Protein AF-A0A1C6I6X6-F1 (afdb_monomer_lite)

Foldseek 3Di:
DLDAVCCLCPVVPDDDDRVLLVVLLVVLLVLLCVQLVDDPPDSDPLNHNLSSQLSVLLVVLVVVVVPDDQDDQWDDDDPDTDGPDSPPDPVVSVVSSSVSSVVSNCVSCPPVPSGDPDDD

Secondary structure (DSSP, 8-state):
----HHIIIIII---S-HHHHHHHHHHHHHHHHHHH-S--SS--HHHHHHHHHHHHHHHHHHHHHHT--TT------TT------SS--HHHHHHHHHHHHHHHHHHHTTTSS-S-----

pLDDT: mean 83.82, std 19.57, range [36.38, 98.75]

Radius of gyration: 15.74 Å; chains: 1; bounding box: 34×37×43 Å

Structure (mmCIF, N/CA/C/O backbone):
data_AF-A0A1C6I6X6-F1
#
_entry.id   AF-A0A1C6I6X6-F1
#
loop_
_atom_site.group_PDB
_atom_site.id
_atom_site.type_symbol
_atom_site.label_atom_id
_atom_site.label_alt_id
_atom_site.label_comp_id
_atom_site.label_asym_id
_atom_site.label_entity_id
_atom_site.label_seq_id
_atom_site.pdbx_PDB_ins_code
_atom_site.Cartn_x
_atom_site.Cartn_y
_atom_site.Cartn_z
_atom_site.occupancy
_atom_site.B_iso_or_equiv
_atom_site.auth_seq_id
_atom_site.auth_comp_id
_atom_site.auth_asym_id
_atom_site.auth_atom_id
_atom_site.pdbx_PDB_model_num
ATOM 1 N N . MET A 1 1 ? 1.449 -7.057 9.865 1.00 82.69 1 MET A N 1
ATOM 2 C CA . MET A 1 1 ? 0.942 -6.720 8.532 1.00 82.69 1 MET A CA 1
ATOM 3 C C . MET A 1 1 ? -0.539 -6.448 8.676 1.00 82.69 1 MET A C 1
ATOM 5 O O . MET A 1 1 ? -1.226 -7.315 9.204 1.00 82.69 1 MET A O 1
ATOM 9 N N . TYR A 1 2 ? -1.002 -5.253 8.323 1.00 94.75 2 TYR A N 1
ATOM 10 C CA . TYR A 1 2 ? -2.385 -4.805 8.519 1.00 94.75 2 TYR A CA 1
ATOM 11 C C . TYR A 1 2 ? -3.374 -5.479 7.571 1.00 94.75 2 TYR A C 1
ATOM 13 O O . TYR A 1 2 ? -4.562 -5.564 7.871 1.00 94.75 2 TYR A O 1
ATOM 21 N N . VAL A 1 3 ? -2.880 -5.981 6.444 1.00 97.50 3 VAL A N 1
ATOM 22 C CA . VAL A 1 3 ? -3.681 -6.616 5.406 1.00 97.50 3 VAL A CA 1
ATOM 23 C C . VAL A 1 3 ? -2.983 -7.877 4.904 1.00 97.50 3 VAL A C 1
ATOM 25 O O . VAL A 1 3 ? -1.755 -7.919 4.812 1.00 97.50 3 VAL A O 1
ATOM 28 N N . ASP A 1 4 ? -3.757 -8.918 4.620 1.00 98.06 4 ASP A N 1
ATOM 29 C CA . ASP A 1 4 ? -3.270 -10.145 3.997 1.00 98.06 4 ASP A CA 1
ATOM 30 C C . ASP A 1 4 ? -3.633 -10.187 2.504 1.00 98.06 4 ASP A C 1
ATOM 32 O O . ASP A 1 4 ? -4.350 -9.331 1.981 1.00 98.06 4 ASP A O 1
ATOM 36 N N . TYR A 1 5 ? -3.096 -11.182 1.796 1.00 98.38 5 TYR A N 1
ATOM 37 C CA . TYR A 1 5 ? -3.348 -11.321 0.364 1.00 98.38 5 TYR A CA 1
ATOM 38 C C . TYR A 1 5 ? -4.811 -11.659 0.044 1.00 98.38 5 TYR A C 1
ATOM 40 O O . TYR A 1 5 ? -5.298 -11.259 -1.008 1.00 98.38 5 TYR A O 1
ATOM 48 N N . ALA A 1 6 ? -5.516 -12.359 0.940 1.00 98.38 6 ALA A N 1
ATOM 49 C CA . ALA A 1 6 ? -6.914 -12.721 0.728 1.00 98.38 6 ALA A CA 1
ATOM 50 C C . ALA A 1 6 ? -7.797 -11.468 0.701 1.00 98.38 6 ALA A C 1
ATOM 52 O O . ALA A 1 6 ? -8.523 -11.251 -0.262 1.00 98.38 6 ALA A O 1
ATOM 53 N N . TYR A 1 7 ? -7.655 -10.570 1.680 1.00 98.56 7 TYR A N 1
ATOM 54 C CA . TYR A 1 7 ? -8.355 -9.285 1.669 1.00 98.56 7 TYR A CA 1
ATOM 55 C C . TYR A 1 7 ? -7.995 -8.456 0.433 1.00 98.56 7 TYR A C 1
ATOM 57 O O . TYR A 1 7 ? -8.875 -7.913 -0.233 1.00 98.56 7 TYR A O 1
ATOM 65 N N . TYR A 1 8 ? -6.704 -8.367 0.099 1.00 98.69 8 TYR A N 1
ATOM 66 C CA . TYR A 1 8 ? -6.261 -7.634 -1.086 1.00 98.69 8 TYR A CA 1
ATOM 67 C C . TYR A 1 8 ? -6.910 -8.161 -2.373 1.00 98.69 8 TYR A C 1
ATOM 69 O O . TYR A 1 8 ? -7.336 -7.380 -3.227 1.00 98.69 8 TYR A O 1
ATOM 77 N N . LYS A 1 9 ? -7.010 -9.484 -2.510 1.00 98.44 9 LYS A N 1
ATOM 78 C CA . LYS A 1 9 ? -7.545 -10.102 -3.717 1.00 98.44 9 LYS A CA 1
ATOM 79 C C . LYS A 1 9 ? -9.069 -10.057 -3.774 1.00 98.44 9 LYS A C 1
ATOM 81 O O . LYS A 1 9 ? -9.620 -9.660 -4.797 1.00 98.44 9 LYS A O 1
ATOM 86 N N . ASP A 1 10 ? -9.724 -10.443 -2.686 1.00 98.12 10 ASP A N 1
ATOM 87 C CA . ASP A 1 10 ? -11.157 -10.736 -2.664 1.00 98.12 10 ASP A CA 1
ATOM 88 C C . ASP A 1 10 ? -12.004 -9.531 -2.231 1.00 98.12 10 ASP A C 1
ATOM 90 O O . ASP A 1 10 ? -13.139 -9.387 -2.681 1.00 98.12 10 ASP A O 1
ATOM 94 N N . SER A 1 11 ? -11.468 -8.654 -1.373 1.00 98.19 11 SER A N 1
ATOM 95 C CA . SER A 1 11 ? -12.179 -7.468 -0.864 1.00 98.19 11 SER A CA 1
ATOM 96 C C . SER A 1 11 ? -11.745 -6.180 -1.558 1.00 98.19 11 SER A C 1
ATOM 98 O O . SER A 1 11 ? -12.591 -5.384 -1.954 1.00 98.19 11 SER A O 1
ATOM 100 N N . PHE A 1 12 ? -10.436 -5.970 -1.722 1.00 98.19 12 PHE A N 1
ATOM 101 C CA . PHE A 1 12 ? -9.897 -4.774 -2.376 1.00 98.19 12 PHE A CA 1
ATOM 102 C C . PHE A 1 12 ? -9.915 -4.884 -3.912 1.00 98.19 12 PHE A C 1
ATOM 104 O O . PHE A 1 12 ? -10.041 -3.873 -4.596 1.00 98.19 12 PHE A O 1
ATOM 111 N N . GLY A 1 13 ? -9.838 -6.102 -4.462 1.00 98.06 13 GLY A N 1
ATOM 112 C CA . GLY A 1 13 ? -9.941 -6.356 -5.905 1.00 98.06 13 GLY A CA 1
ATOM 113 C C . GLY A 1 13 ? -8.626 -6.218 -6.676 1.00 98.06 13 GLY A C 1
ATOM 114 O O . GLY A 1 13 ? -8.637 -6.007 -7.889 1.00 98.06 13 GLY A O 1
ATOM 115 N N . GLY A 1 14 ? -7.490 -6.333 -5.992 1.00 97.38 14 GLY A N 1
ATOM 116 C CA . GLY A 1 14 ? -6.175 -6.185 -6.602 1.00 97.38 14 GLY A CA 1
ATOM 117 C C . GLY A 1 14 ? -5.774 -7.325 -7.548 1.00 97.38 14 GLY A C 1
ATOM 118 O O . GLY A 1 14 ? -6.364 -8.417 -7.573 1.00 97.38 14 GLY A O 1
ATOM 119 N N . THR A 1 15 ? -4.746 -7.077 -8.362 1.00 97.62 15 THR A N 1
ATOM 120 C CA . THR A 1 15 ? -4.323 -7.999 -9.436 1.00 97.62 15 THR A CA 1
ATOM 121 C C . THR A 1 15 ? -2.888 -8.510 -9.327 1.00 97.62 15 THR A C 1
ATOM 123 O O . THR A 1 15 ? -2.559 -9.494 -9.989 1.00 97.62 15 THR A O 1
ATOM 126 N N . LEU A 1 16 ? -2.072 -7.937 -8.441 1.00 97.12 16 LEU A N 1
ATOM 127 C CA . LEU A 1 16 ? -0.699 -8.367 -8.199 1.00 97.12 16 LEU A CA 1
ATOM 128 C C . LEU A 1 16 ? -0.644 -9.821 -7.713 1.00 97.12 16 LEU A C 1
ATOM 130 O O . LEU A 1 16 ? -1.510 -10.312 -6.974 1.00 97.12 16 LEU A O 1
ATOM 134 N N . ALA A 1 17 ? 0.430 -10.513 -8.090 1.00 97.25 17 ALA A N 1
ATOM 135 C CA . ALA A 1 17 ? 0.749 -11.820 -7.535 1.00 97.25 17 ALA A CA 1
ATOM 136 C C . ALA A 1 17 ? 1.038 -11.716 -6.026 1.00 97.25 17 ALA A C 1
ATOM 138 O O . ALA A 1 17 ? 1.533 -10.697 -5.542 1.00 97.25 17 ALA A O 1
ATOM 139 N N . ALA A 1 18 ? 0.780 -12.791 -5.276 1.00 97.19 18 ALA A N 1
ATOM 140 C CA . ALA A 1 18 ? 0.886 -12.788 -3.814 1.00 97.19 18 ALA A CA 1
ATOM 141 C C . ALA A 1 18 ? 2.260 -12.347 -3.288 1.00 97.19 18 ALA A C 1
ATOM 143 O O . ALA A 1 18 ? 2.349 -11.569 -2.339 1.00 97.19 18 ALA A O 1
ATOM 144 N N . GLU A 1 19 ? 3.344 -12.826 -3.897 1.00 96.38 19 GLU A N 1
ATOM 145 C CA . GLU A 1 19 ? 4.708 -12.462 -3.495 1.00 96.38 19 GLU A CA 1
ATOM 146 C C . GLU A 1 19 ? 4.996 -10.975 -3.722 1.00 96.38 19 GLU A C 1
ATOM 148 O O . GLU A 1 19 ? 5.591 -10.309 -2.868 1.00 96.38 19 GLU A O 1
ATOM 153 N N . GLU A 1 20 ? 4.530 -10.445 -4.850 1.00 96.31 20 GLU A N 1
ATOM 154 C CA . GLU A 1 20 ? 4.710 -9.051 -5.227 1.00 96.31 20 GLU A CA 1
ATOM 155 C C . GLU A 1 20 ? 3.904 -8.117 -4.325 1.00 96.31 20 GLU A C 1
ATOM 157 O O . GLU A 1 20 ? 4.467 -7.186 -3.738 1.00 96.31 20 GLU A O 1
ATOM 162 N N . PHE A 1 21 ? 2.626 -8.439 -4.117 1.00 98.25 21 PHE A N 1
ATOM 163 C CA . PHE A 1 21 ? 1.776 -7.735 -3.168 1.00 98.25 21 PHE A CA 1
ATOM 164 C C . PHE A 1 21 ? 2.407 -7.717 -1.776 1.00 98.25 21 PHE A C 1
ATOM 166 O O . PHE A 1 21 ? 2.600 -6.649 -1.204 1.00 98.25 21 PHE A O 1
ATOM 173 N N . ASN A 1 22 ? 2.811 -8.873 -1.240 1.00 97.81 22 ASN A N 1
ATOM 174 C CA . ASN A 1 22 ? 3.400 -8.957 0.099 1.00 97.81 22 ASN A CA 1
ATOM 175 C C . ASN A 1 22 ? 4.664 -8.095 0.236 1.00 97.81 22 ASN A C 1
ATOM 177 O O . ASN A 1 22 ? 4.908 -7.495 1.289 1.00 97.81 22 ASN A O 1
ATOM 181 N N . ARG A 1 23 ? 5.483 -8.008 -0.819 1.00 96.44 23 ARG A N 1
ATOM 182 C CA . ARG A 1 23 ? 6.669 -7.145 -0.843 1.00 96.44 23 ARG A CA 1
ATOM 183 C C . ARG A 1 23 ? 6.283 -5.670 -0.737 1.00 96.44 23 ARG A C 1
ATOM 185 O O . ARG A 1 23 ? 6.869 -4.949 0.079 1.00 96.44 23 ARG A O 1
ATOM 192 N N . TYR A 1 24 ? 5.323 -5.222 -1.539 1.00 97.88 24 TYR A N 1
ATOM 193 C CA . TYR A 1 24 ? 4.91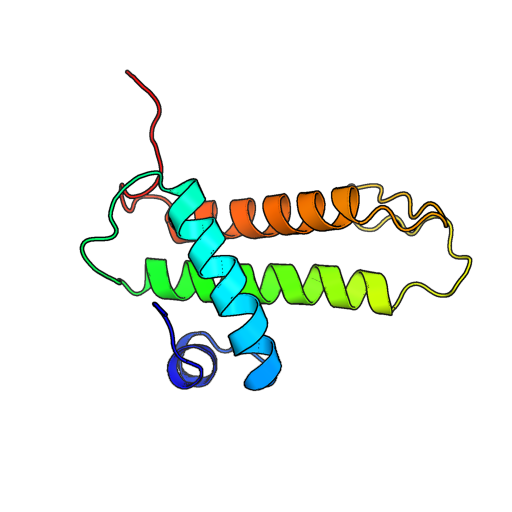7 -3.819 -1.580 1.00 97.88 24 TYR A CA 1
ATOM 194 C C . TYR A 1 24 ? 4.045 -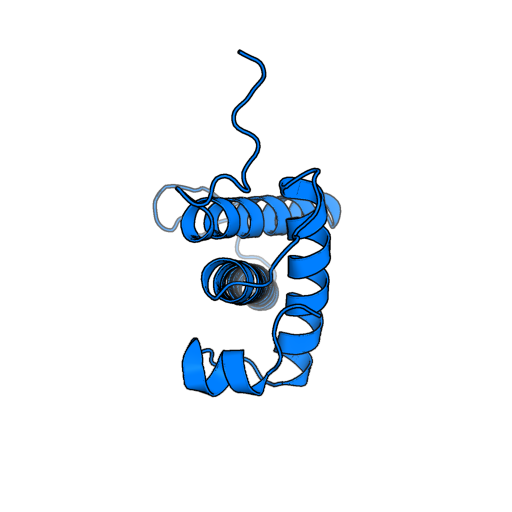3.417 -0.390 1.00 97.88 24 TYR A C 1
ATOM 196 O O . TYR A 1 24 ? 4.295 -2.367 0.195 1.00 97.88 24 TYR A O 1
ATOM 204 N N . ALA A 1 25 ? 3.146 -4.282 0.077 1.00 98.00 25 ALA A N 1
ATOM 205 C CA . ALA A 1 25 ? 2.334 -4.076 1.274 1.00 98.00 25 ALA A CA 1
ATOM 206 C C . ALA A 1 25 ? 3.200 -3.858 2.522 1.00 98.00 25 ALA A C 1
ATOM 208 O O . ALA A 1 25 ? 2.986 -2.910 3.273 1.00 98.00 25 ALA A O 1
ATOM 209 N N . ARG A 1 26 ? 4.271 -4.645 2.708 1.00 97.75 26 ARG A N 1
ATOM 210 C CA . ARG A 1 26 ? 5.226 -4.430 3.815 1.00 97.75 26 ARG A CA 1
ATOM 211 C C . ARG A 1 26 ? 5.897 -3.059 3.756 1.00 97.75 26 ARG A C 1
ATOM 213 O O . ARG A 1 26 ? 6.219 -2.486 4.796 1.00 97.75 26 ARG A O 1
ATOM 220 N N . LYS A 1 27 ? 6.183 -2.555 2.554 1.00 96.62 27 LYS A N 1
ATOM 221 C CA . LYS A 1 27 ? 6.763 -1.220 2.360 1.00 96.62 27 LYS A CA 1
ATOM 222 C C . LYS A 1 27 ? 5.728 -0.130 2.632 1.00 96.62 27 LYS A C 1
ATOM 224 O O . LYS A 1 27 ? 6.038 0.800 3.373 1.00 96.62 27 LYS A O 1
ATOM 229 N N . ALA A 1 28 ? 4.529 -0.285 2.081 1.00 97.88 28 ALA A N 1
ATOM 230 C CA . ALA A 1 28 ? 3.393 0.598 2.283 1.00 97.88 28 ALA A CA 1
ATOM 231 C C . ALA A 1 28 ? 3.033 0.732 3.767 1.00 97.88 28 ALA A C 1
ATOM 233 O O . ALA A 1 28 ? 2.899 1.845 4.249 1.00 97.88 28 ALA A O 1
ATOM 234 N N . GLU A 1 29 ? 2.983 -0.366 4.519 1.00 96.69 29 GLU A N 1
ATOM 235 C CA . GLU A 1 29 ? 2.689 -0.366 5.958 1.00 96.69 29 GLU A CA 1
ATOM 236 C C . GLU A 1 29 ? 3.719 0.414 6.778 1.00 96.69 29 GLU A C 1
ATOM 238 O O . GLU A 1 29 ? 3.358 1.240 7.615 1.00 96.69 29 GLU A O 1
ATOM 243 N N . ARG A 1 30 ? 5.017 0.219 6.502 1.00 95.81 30 ARG A N 1
ATOM 244 C CA . ARG A 1 30 ? 6.071 1.014 7.153 1.00 95.81 30 ARG A CA 1
ATOM 245 C C . ARG A 1 30 ? 5.919 2.500 6.848 1.00 95.81 30 ARG A C 1
ATOM 247 O O . ARG A 1 30 ? 6.124 3.327 7.730 1.00 95.81 30 ARG A O 1
ATOM 254 N N . PHE A 1 31 ? 5.587 2.833 5.603 1.00 96.62 31 PHE A N 1
ATOM 255 C CA . PHE A 1 31 ? 5.410 4.219 5.195 1.00 96.62 31 PHE A CA 1
ATOM 256 C C . PHE A 1 31 ? 4.133 4.833 5.778 1.00 96.62 31 PHE A C 1
ATOM 258 O O . PHE A 1 31 ? 4.168 5.968 6.236 1.00 96.62 31 PHE A O 1
ATOM 265 N N . LEU A 1 32 ? 3.042 4.074 5.853 1.00 96.00 32 LEU A N 1
ATOM 266 C CA . LEU A 1 32 ? 1.815 4.473 6.528 1.00 96.00 32 LEU A CA 1
ATOM 267 C C . LEU A 1 32 ? 2.090 4.823 7.994 1.00 96.00 32 LEU A C 1
ATOM 269 O O . LEU A 1 32 ? 1.757 5.926 8.417 1.00 96.00 32 LEU A O 1
ATOM 273 N N . ASN A 1 33 ? 2.775 3.944 8.728 1.00 93.94 33 ASN A N 1
ATOM 274 C CA . ASN A 1 33 ? 3.146 4.183 10.127 1.00 93.94 33 ASN A CA 1
ATOM 275 C C . ASN A 1 33 ? 4.028 5.424 10.302 1.00 93.94 33 ASN A C 1
ATOM 277 O O . ASN A 1 33 ? 3.888 6.165 11.272 1.00 93.94 33 ASN A O 1
ATOM 281 N N . TYR A 1 34 ? 4.911 5.684 9.338 1.00 92.88 34 TYR A N 1
ATOM 282 C CA . TYR A 1 34 ? 5.690 6.916 9.307 1.00 92.88 34 TYR A CA 1
ATOM 283 C C . TYR A 1 34 ? 4.812 8.160 9.077 1.00 92.88 34 TYR A C 1
ATOM 285 O O . TYR A 1 34 ? 5.010 9.172 9.742 1.00 92.88 34 TYR A O 1
ATOM 293 N N . VAL A 1 35 ? 3.836 8.088 8.165 1.00 91.88 35 VA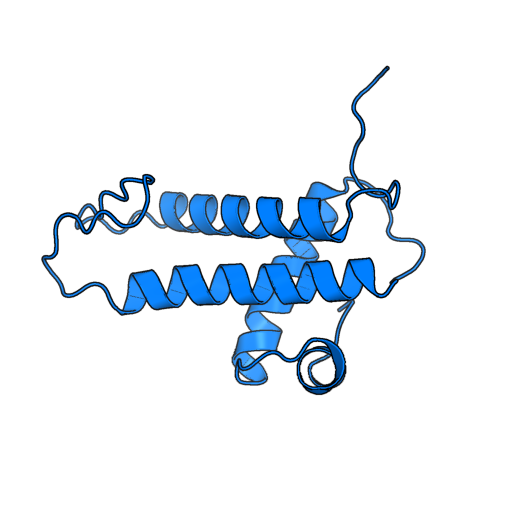L A N 1
ATOM 294 C CA . VAL A 1 35 ? 2.957 9.210 7.791 1.00 91.88 35 VAL A CA 1
ATOM 295 C C . VAL A 1 35 ? 2.000 9.609 8.913 1.00 91.88 35 VAL A C 1
ATOM 297 O O . VAL A 1 35 ? 1.779 10.800 9.124 1.00 91.88 35 VAL A O 1
ATOM 300 N N . ILE A 1 36 ? 1.425 8.641 9.624 1.00 90.25 36 ILE A N 1
ATOM 301 C CA . ILE A 1 36 ? 0.469 8.923 10.706 1.00 90.25 36 ILE A CA 1
ATOM 302 C C . ILE A 1 36 ? 1.146 9.514 11.951 1.00 90.25 36 ILE A C 1
ATOM 304 O O . ILE A 1 36 ? 0.483 10.193 12.728 1.00 90.25 36 ILE A O 1
ATOM 308 N N . MET A 1 37 ? 2.452 9.268 12.145 1.00 81.06 37 MET A N 1
ATOM 309 C CA . MET A 1 37 ? 3.230 9.707 13.317 1.00 81.06 37 MET A CA 1
ATOM 310 C C . MET A 1 37 ? 2.560 9.394 14.677 1.00 81.06 37 MET A C 1
ATOM 312 O O . MET A 1 37 ? 2.813 10.072 15.671 1.00 81.06 37 MET A O 1
ATOM 316 N N . GLY A 1 38 ? 1.712 8.364 14.723 1.00 74.75 38 GLY A N 1
ATOM 317 C CA . GLY A 1 38 ? 0.881 7.975 15.860 1.00 74.75 38 GLY A CA 1
ATOM 318 C C . GLY A 1 38 ? 0.556 6.481 15.833 1.00 74.75 38 GLY A C 1
ATOM 319 O O . GLY A 1 38 ? 1.013 5.750 14.955 1.00 74.75 38 GLY A O 1
ATOM 320 N N . GLU A 1 39 ? -0.210 6.012 16.813 1.00 83.12 39 GLU A N 1
ATOM 321 C CA . GLU A 1 39 ? -0.586 4.602 16.924 1.00 83.12 39 GLU A CA 1
ATOM 322 C C . GLU A 1 39 ? -1.887 4.312 16.162 1.00 83.12 39 GLU A C 1
ATOM 324 O O . GLU A 1 39 ? -2.880 5.024 16.314 1.00 83.12 39 GLU A O 1
ATOM 329 N N . ILE A 1 40 ? -1.896 3.239 15.367 1.00 89.50 40 ILE A N 1
ATOM 330 C CA . ILE A 1 40 ? -3.132 2.651 14.837 1.00 89.50 40 ILE A CA 1
ATOM 331 C C . ILE A 1 40 ? -3.676 1.720 15.918 1.00 89.50 40 ILE A C 1
ATOM 333 O O . ILE A 1 40 ? -3.219 0.585 16.045 1.00 89.50 40 ILE A O 1
ATOM 337 N N . SER A 1 41 ? -4.637 2.209 16.699 1.00 87.69 41 SER A N 1
ATOM 338 C CA . SER A 1 41 ? -5.296 1.425 17.751 1.00 87.69 41 SER A CA 1
ATOM 339 C C . SER A 1 41 ? -6.201 0.324 17.191 1.00 87.69 41 SER A C 1
ATOM 341 O O . SER A 1 41 ? -6.382 -0.712 17.827 1.00 87.69 41 SER A O 1
ATOM 343 N N . GLU A 1 42 ? -6.751 0.532 15.993 1.00 92.19 42 GLU A N 1
ATOM 344 C CA . GLU A 1 42 ? -7.627 -0.412 15.308 1.00 92.19 42 GLU A CA 1
ATOM 345 C C . GLU A 1 42 ? -7.344 -0.431 13.802 1.00 92.19 42 GLU A C 1
ATOM 347 O O . GLU A 1 42 ? -7.275 0.606 13.141 1.00 92.19 42 GLU A O 1
ATOM 352 N N . VAL A 1 43 ? -7.199 -1.634 13.242 1.00 95.88 43 VAL A N 1
ATOM 353 C CA . VAL A 1 43 ? -6.969 -1.834 11.806 1.00 95.88 43 VAL A CA 1
ATOM 354 C C . VAL A 1 43 ? -8.312 -1.892 11.077 1.00 95.88 43 VAL A C 1
ATOM 356 O O . VAL A 1 43 ? -8.863 -2.970 10.835 1.00 95.88 43 VAL A O 1
ATOM 359 N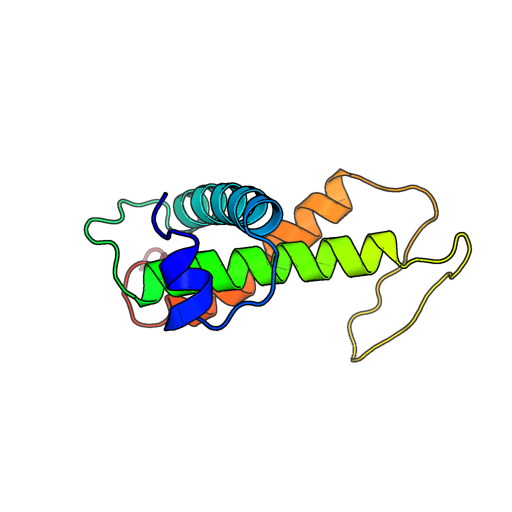 N . THR A 1 44 ? -8.837 -0.719 10.731 1.00 96.69 44 THR A N 1
ATOM 360 C CA . THR A 1 44 ? -10.102 -0.576 9.997 1.00 96.69 44 THR A CA 1
ATOM 361 C C . THR A 1 44 ? -9.960 -0.923 8.510 1.00 96.69 44 THR A C 1
ATOM 363 O O . THR A 1 44 ? -8.852 -1.081 7.987 1.00 96.69 44 THR A O 1
ATOM 366 N N . GLU A 1 45 ? -11.083 -1.006 7.790 1.00 97.50 45 GLU A N 1
ATOM 367 C CA . GLU A 1 45 ? -11.077 -1.177 6.328 1.00 97.50 45 GLU A CA 1
ATOM 368 C C . GLU A 1 45 ? -10.312 -0.054 5.620 1.00 97.50 45 GLU A C 1
ATOM 370 O O . GLU A 1 45 ? -9.539 -0.331 4.711 1.00 97.50 45 GLU A O 1
ATOM 375 N N . GLN A 1 46 ? -10.424 1.194 6.086 1.00 97.62 46 GLN A N 1
ATOM 376 C CA . GLN A 1 46 ? -9.674 2.326 5.530 1.00 97.62 46 GLN A CA 1
ATOM 377 C C . GLN A 1 46 ? -8.159 2.138 5.686 1.00 97.62 46 GLN A C 1
ATOM 379 O O . GLN A 1 46 ? -7.404 2.435 4.764 1.00 97.62 46 GLN A O 1
ATOM 384 N N . VAL A 1 47 ? -7.697 1.595 6.819 1.00 97.75 47 VAL A N 1
ATOM 385 C CA . VAL A 1 47 ? -6.274 1.273 7.029 1.00 97.75 47 VAL A CA 1
ATOM 386 C C . VAL A 1 47 ? -5.820 0.171 6.072 1.00 97.75 47 VAL A C 1
ATOM 388 O O . VAL A 1 47 ? -4.763 0.289 5.449 1.00 97.75 47 VAL A O 1
ATOM 391 N N . LYS A 1 48 ? -6.622 -0.888 5.908 1.00 98.50 48 LYS A N 1
ATOM 392 C CA . LYS A 1 48 ? -6.318 -1.981 4.969 1.00 98.50 48 LYS A CA 1
ATOM 393 C C . LYS A 1 48 ? -6.280 -1.487 3.524 1.00 98.50 48 LYS A C 1
ATOM 395 O O . LYS A 1 48 ? -5.337 -1.808 2.798 1.00 98.50 48 LYS A O 1
ATOM 400 N N . ASN A 1 49 ? -7.254 -0.669 3.130 1.00 98.56 49 ASN A N 1
ATOM 401 C CA . ASN A 1 49 ? -7.343 -0.074 1.800 1.00 98.56 49 ASN A CA 1
ATOM 402 C C . ASN A 1 49 ? -6.176 0.881 1.543 1.00 98.56 49 ASN A C 1
ATOM 404 O O . ASN A 1 49 ? -5.578 0.815 0.473 1.00 98.56 49 ASN A O 1
ATOM 408 N N . ALA A 1 50 ? -5.765 1.678 2.535 1.00 98.38 50 ALA A N 1
ATOM 409 C CA . ALA A 1 50 ? -4.589 2.542 2.433 1.00 98.38 50 ALA A CA 1
ATOM 410 C C . ALA A 1 50 ? -3.309 1.746 2.136 1.00 98.38 50 ALA A C 1
ATOM 412 O O . ALA A 1 50 ? -2.520 2.152 1.281 1.00 98.38 50 ALA A O 1
ATOM 413 N N . VAL A 1 51 ? -3.103 0.598 2.795 1.00 98.56 51 VAL A N 1
ATOM 414 C CA . VAL A 1 51 ? -1.947 -0.274 2.518 1.00 98.56 51 VAL A CA 1
ATOM 415 C C . VAL A 1 51 ? -2.043 -0.903 1.126 1.00 98.56 51 VAL A C 1
ATOM 417 O O . VAL A 1 51 ? -1.042 -0.923 0.411 1.00 98.56 51 VAL A O 1
ATOM 420 N N . CYS A 1 52 ? -3.224 -1.378 0.720 1.00 98.75 52 CYS A N 1
ATOM 421 C CA . CYS A 1 52 ? -3.428 -1.970 -0.605 1.00 98.75 52 CYS A CA 1
ATOM 422 C C . CYS A 1 52 ? -3.201 -0.954 -1.730 1.00 98.75 52 CYS A C 1
ATOM 424 O O . CYS A 1 52 ? -2.406 -1.207 -2.632 1.00 98.75 52 CYS A O 1
ATOM 426 N N . ALA A 1 53 ? -3.820 0.223 -1.638 1.00 98.69 53 ALA A N 1
ATOM 427 C CA . ALA A 1 53 ? -3.675 1.290 -2.620 1.00 98.69 53 ALA A CA 1
ATOM 428 C C . ALA A 1 53 ? -2.225 1.790 -2.707 1.00 98.69 53 ALA A C 1
ATOM 430 O O . ALA A 1 53 ? -1.710 2.042 -3.794 1.00 98.69 53 ALA A O 1
ATOM 431 N N . ALA A 1 54 ? -1.524 1.890 -1.574 1.00 98.62 54 ALA A N 1
ATOM 432 C CA . ALA A 1 54 ? -0.106 2.238 -1.564 1.00 98.62 54 ALA A CA 1
ATOM 433 C C . ALA A 1 54 ? 0.779 1.141 -2.179 1.00 98.62 54 ALA A C 1
ATOM 435 O O . ALA A 1 54 ? 1.786 1.466 -2.809 1.00 98.62 54 ALA A O 1
ATOM 436 N N . ALA A 1 55 ? 0.425 -0.137 -2.026 1.00 98.50 55 ALA A N 1
ATOM 437 C CA . ALA A 1 55 ? 1.135 -1.237 -2.672 1.00 98.50 55 ALA A CA 1
ATOM 438 C C . ALA A 1 55 ? 0.979 -1.198 -4.204 1.00 98.50 55 ALA A C 1
ATOM 440 O O . ALA A 1 55 ? 1.986 -1.289 -4.905 1.00 98.50 55 ALA A O 1
ATOM 441 N N . GLU A 1 56 ? -0.242 -0.981 -4.705 1.00 98.56 56 GLU A N 1
ATOM 442 C CA . GLU A 1 56 ? -0.537 -0.765 -6.135 1.00 98.56 56 GLU A CA 1
ATOM 443 C C . GLU A 1 56 ? 0.239 0.434 -6.695 1.00 98.56 56 GLU A C 1
ATOM 445 O O . GLU A 1 56 ? 0.928 0.320 -7.704 1.00 98.56 56 GLU A O 1
ATOM 450 N N . ALA A 1 57 ? 0.235 1.564 -5.981 1.00 97.81 57 ALA A N 1
ATOM 451 C CA . ALA A 1 57 ? 0.962 2.762 -6.399 1.00 97.81 57 ALA A CA 1
ATOM 452 C C . ALA A 1 57 ? 2.482 2.527 -6.516 1.00 97.81 57 ALA A C 1
ATOM 454 O O . ALA A 1 57 ? 3.150 3.122 -7.360 1.00 97.81 57 ALA A O 1
ATOM 455 N N . VAL A 1 58 ? 3.059 1.663 -5.671 1.00 96.00 58 VAL A N 1
ATOM 456 C CA . VAL A 1 58 ? 4.468 1.261 -5.800 1.00 96.00 58 VAL A CA 1
ATOM 457 C C . VAL A 1 58 ? 4.673 0.354 -7.011 1.00 96.00 58 VAL A C 1
ATOM 459 O O . VAL A 1 58 ? 5.668 0.531 -7.716 1.00 96.00 58 VAL A O 1
ATOM 462 N N . ALA A 1 59 ? 3.771 -0.600 -7.246 1.00 95.50 59 ALA A N 1
ATOM 463 C CA . ALA A 1 59 ? 3.842 -1.497 -8.396 1.00 95.50 59 ALA A CA 1
ATOM 464 C C . ALA A 1 59 ? 3.796 -0.709 -9.714 1.00 95.50 59 ALA A C 1
ATOM 466 O O . ALA A 1 59 ? 4.709 -0.849 -10.523 1.00 95.50 59 ALA A O 1
ATOM 467 N N . GLU A 1 60 ? 2.855 0.226 -9.863 1.00 93.31 60 GLU A N 1
ATOM 468 C CA . GLU A 1 60 ? 2.716 1.084 -11.050 1.00 93.31 60 GLU A CA 1
ATOM 469 C C . GLU A 1 60 ? 4.003 1.875 -11.350 1.00 93.31 60 GLU A C 1
ATOM 471 O O . GLU A 1 60 ? 4.495 1.907 -12.480 1.00 93.31 60 GLU A O 1
ATOM 476 N N . ILE A 1 61 ? 4.623 2.466 -10.320 1.00 91.19 61 ILE A N 1
ATOM 477 C CA . ILE A 1 61 ? 5.899 3.181 -10.473 1.00 91.19 61 ILE A CA 1
ATOM 478 C C . ILE A 1 61 ? 7.024 2.233 -10.913 1.00 91.19 61 ILE A C 1
ATOM 480 O O . ILE A 1 61 ? 7.881 2.619 -11.711 1.00 91.19 61 ILE A O 1
ATOM 484 N N . ARG A 1 62 ? 7.051 1.000 -10.396 1.00 88.00 62 ARG A N 1
ATOM 485 C CA . ARG A 1 62 ? 8.081 0.000 -10.718 1.00 88.00 62 ARG A CA 1
ATOM 486 C C . ARG A 1 62 ? 7.906 -0.566 -12.123 1.00 88.00 62 ARG A C 1
ATOM 488 O O . ARG A 1 62 ? 8.905 -0.697 -12.827 1.00 88.00 62 ARG A O 1
ATOM 495 N N . GLU A 1 63 ? 6.677 -0.842 -12.541 1.00 85.06 63 GLU A N 1
ATOM 496 C CA . GLU A 1 63 ? 6.347 -1.256 -13.906 1.00 85.06 63 GLU A CA 1
ATOM 497 C C . GLU A 1 63 ? 6.694 -0.162 -14.915 1.00 85.06 63 GLU A C 1
ATOM 499 O O . GLU A 1 63 ? 7.368 -0.429 -15.911 1.00 85.06 63 GLU A O 1
ATOM 504 N N . GLY A 1 64 ? 6.325 1.089 -14.624 1.00 79.75 64 GLY A N 1
ATOM 505 C CA . GLY A 1 64 ? 6.647 2.233 -15.476 1.00 79.75 64 GLY A CA 1
ATOM 506 C C . GLY A 1 64 ? 8.150 2.426 -15.681 1.00 79.75 64 GLY A C 1
ATOM 507 O O . GLY A 1 64 ? 8.564 2.879 -16.740 1.00 79.75 64 GLY A O 1
ATOM 508 N N . VAL A 1 65 ? 8.974 2.039 -14.702 1.00 76.00 65 VAL A N 1
ATOM 509 C CA . VAL A 1 65 ? 10.440 2.051 -14.809 1.00 76.00 65 VAL A CA 1
ATOM 510 C C . VAL A 1 65 ? 10.985 0.832 -15.556 1.00 76.00 65 VAL A C 1
ATOM 512 O O . VAL A 1 65 ? 11.911 0.973 -16.353 1.00 76.00 65 VAL A O 1
ATOM 515 N N . ALA A 1 66 ? 10.422 -0.355 -15.327 1.00 72.44 66 ALA A N 1
ATOM 516 C CA . ALA A 1 66 ? 10.828 -1.580 -16.017 1.00 72.44 66 ALA A CA 1
ATOM 517 C C . ALA A 1 66 ? 10.545 -1.526 -17.530 1.00 72.44 66 ALA A C 1
ATOM 519 O O . ALA A 1 66 ? 11.290 -2.110 -18.314 1.00 72.44 66 ALA A O 1
ATOM 520 N N . ASN A 1 67 ? 9.500 -0.798 -17.929 1.00 66.25 67 ASN A N 1
ATOM 521 C CA . ASN A 1 67 ? 9.060 -0.671 -19.315 1.00 66.25 67 ASN A CA 1
ATOM 522 C C . ASN A 1 67 ? 9.733 0.471 -20.093 1.00 66.25 67 ASN A C 1
ATOM 524 O O . ASN A 1 67 ? 9.395 0.665 -21.258 1.00 66.25 67 ASN A O 1
ATOM 528 N N . ILE A 1 68 ? 10.677 1.217 -19.503 1.00 61.44 68 ILE A N 1
ATOM 529 C CA . ILE A 1 68 ? 11.421 2.263 -20.222 1.00 61.44 68 ILE A CA 1
ATOM 530 C C . ILE A 1 68 ? 12.349 1.581 -21.235 1.00 61.44 68 ILE A C 1
ATOM 532 O O . ILE A 1 68 ? 13.324 0.936 -20.829 1.00 61.44 68 ILE A O 1
ATOM 536 N N . PRO A 1 69 ? 12.124 1.735 -22.553 1.00 55.84 69 PRO A N 1
ATOM 537 C CA . PRO A 1 69 ? 13.085 1.269 -23.537 1.00 55.84 69 PRO A CA 1
ATOM 538 C C . PRO A 1 69 ? 14.355 2.091 -23.342 1.00 55.84 69 PRO A C 1
ATOM 540 O O . PRO A 1 69 ? 14.277 3.319 -23.251 1.00 55.84 69 PRO A O 1
ATOM 543 N N . GLN A 1 70 ? 15.515 1.436 -23.258 1.00 49.03 70 GLN A N 1
ATOM 544 C CA . GLN A 1 70 ? 16.810 2.111 -23.134 1.00 49.03 70 GLN A CA 1
ATOM 545 C C . GLN A 1 70 ? 16.943 3.194 -24.226 1.00 49.03 70 GLN A C 1
ATOM 547 O O . GLN A 1 70 ? 17.244 2.878 -25.375 1.00 49.03 70 GLN A O 1
ATOM 552 N N . GLY A 1 71 ? 16.679 4.464 -23.885 1.00 47.19 71 GLY A N 1
ATOM 553 C CA . GLY A 1 71 ? 16.757 5.599 -24.811 1.00 47.19 71 GLY A CA 1
ATOM 554 C C . GLY A 1 71 ? 15.506 6.471 -25.022 1.00 47.19 71 GLY A C 1
ATOM 555 O O . GLY A 1 71 ? 15.630 7.456 -25.752 1.00 47.19 71 GLY A O 1
ATOM 556 N N . ILE A 1 72 ? 14.337 6.208 -24.415 1.00 46.84 72 ILE A N 1
ATOM 557 C CA . ILE A 1 72 ? 13.190 7.141 -24.526 1.00 46.84 72 ILE A CA 1
ATOM 558 C C . ILE A 1 72 ? 13.333 8.305 -23.531 1.00 46.84 72 ILE A C 1
ATOM 560 O O . ILE A 1 72 ? 13.257 8.130 -22.319 1.00 46.84 72 ILE A O 1
ATOM 564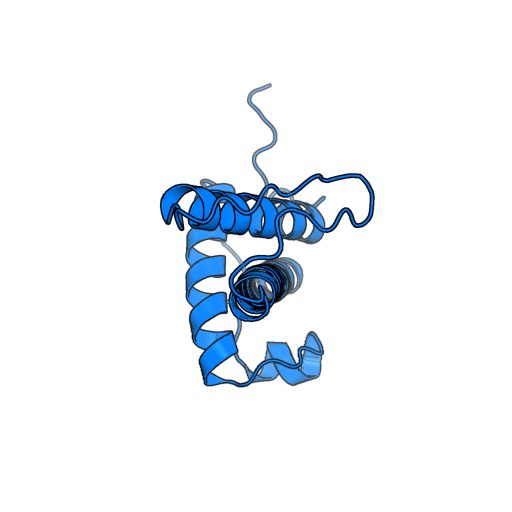 N N . LYS A 1 73 ? 13.562 9.510 -24.074 1.00 45.97 73 LYS A N 1
ATOM 565 C CA . LYS A 1 73 ? 13.937 10.735 -23.338 1.00 45.97 73 LYS A CA 1
ATOM 566 C C . LYS A 1 73 ? 12.791 11.517 -22.695 1.00 45.97 73 LYS A C 1
ATOM 568 O O . LYS A 1 73 ? 13.067 12.394 -21.882 1.00 45.97 73 LYS A O 1
ATOM 573 N N . SER A 1 74 ? 11.542 11.237 -23.032 1.00 43.66 74 SER A N 1
ATOM 574 C CA . SER A 1 74 ? 10.371 11.818 -22.373 1.00 43.66 74 SER A CA 1
ATOM 575 C C . SER A 1 74 ? 9.122 11.302 -23.067 1.00 43.66 74 SER A C 1
ATOM 577 O O . SER A 1 74 ? 8.997 11.417 -24.283 1.00 43.66 74 SER A O 1
ATOM 579 N N . GLU A 1 75 ? 8.178 10.776 -22.296 1.00 38.97 75 GLU A N 1
ATOM 580 C CA . GLU A 1 75 ? 6.803 10.639 -22.759 1.00 38.97 75 GLU A CA 1
ATOM 581 C C . GLU A 1 75 ? 5.925 11.407 -21.774 1.00 38.97 75 GLU A C 1
ATOM 583 O O . GLU A 1 75 ? 5.910 11.139 -20.571 1.00 38.97 75 GLU A O 1
ATOM 588 N N . SER A 1 76 ? 5.298 12.470 -22.274 1.00 42.50 76 SER A N 1
ATOM 589 C CA . SER A 1 76 ? 4.416 13.326 -21.492 1.00 42.50 76 SER A CA 1
ATOM 590 C C . SER A 1 76 ? 3.033 12.696 -21.499 1.00 42.50 76 SER A C 1
ATOM 592 O O . SER A 1 76 ? 2.382 12.668 -22.540 1.00 42.50 76 SER A O 1
ATOM 594 N N . THR A 1 77 ? 2.589 12.204 -20.344 1.00 42.34 77 THR A N 1
ATOM 595 C CA . THR A 1 77 ? 1.190 11.819 -20.149 1.00 42.34 77 THR A CA 1
ATOM 596 C C . THR A 1 77 ? 0.634 12.655 -19.001 1.00 42.34 77 THR A C 1
ATOM 598 O O . THR A 1 77 ? 1.077 12.550 -17.861 1.00 42.34 77 THR A O 1
ATOM 601 N N . ASP A 1 78 ? -0.288 13.550 -19.347 1.00 40.28 78 ASP A N 1
ATOM 602 C CA . ASP A 1 78 ? -1.203 14.251 -18.438 1.00 40.28 78 ASP A CA 1
ATOM 603 C C . ASP A 1 78 ? -0.601 15.240 -17.409 1.00 40.28 78 ASP A C 1
ATOM 605 O O . ASP A 1 78 ? -1.013 15.328 -16.253 1.00 40.28 78 ASP A O 1
ATOM 609 N N . GLY A 1 79 ? 0.371 16.054 -17.842 1.00 39.97 79 GLY A N 1
ATOM 610 C CA . GLY A 1 79 ? 0.791 17.267 -17.117 1.00 39.97 79 GLY A CA 1
ATOM 611 C C . GLY A 1 79 ? 1.874 17.085 -16.046 1.00 39.97 79 GLY A C 1
ATOM 612 O O . GLY A 1 79 ? 2.321 18.074 -15.465 1.00 39.97 79 GLY A O 1
ATOM 613 N N . TYR A 1 80 ? 2.361 15.861 -15.824 1.00 39.25 80 TYR A N 1
ATOM 614 C CA . TYR A 1 80 ? 3.553 15.593 -15.013 1.00 39.25 80 TYR A CA 1
ATOM 615 C C . TYR A 1 80 ? 4.703 15.139 -15.924 1.00 39.25 80 TYR A C 1
ATOM 617 O O . TYR A 1 80 ? 4.796 13.977 -16.312 1.00 39.25 80 TYR A O 1
ATOM 625 N N . SER A 1 81 ? 5.578 16.070 -16.312 1.00 36.38 81 SER A N 1
ATOM 626 C CA . SER A 1 81 ? 6.777 15.749 -17.095 1.00 36.38 81 SER A CA 1
ATOM 627 C C . SER A 1 81 ? 7.745 14.919 -16.253 1.00 36.38 81 SER A C 1
ATOM 629 O O . SER A 1 81 ? 8.350 15.433 -15.313 1.00 36.38 81 SER A O 1
ATOM 631 N N . VAL A 1 82 ? 7.909 13.640 -16.597 1.00 44.69 82 VAL A N 1
ATOM 632 C CA . VAL A 1 82 ? 8.957 12.783 -16.033 1.00 44.69 82 VA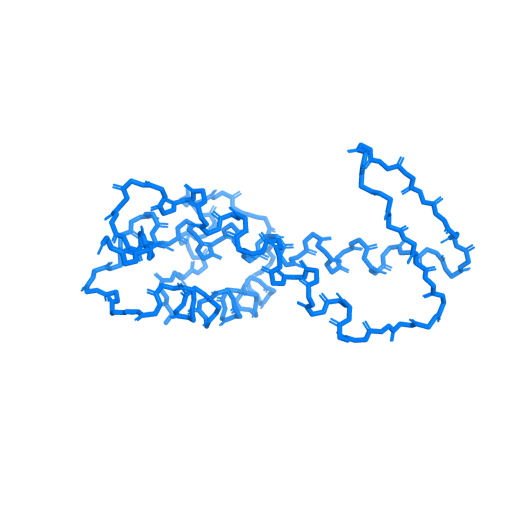L A CA 1
ATOM 633 C C . VAL A 1 82 ? 10.139 12.768 -16.998 1.00 44.69 82 VAL A C 1
ATOM 635 O O . VAL A 1 82 ? 10.046 12.230 -18.101 1.00 44.69 82 VAL A O 1
ATOM 638 N N . THR A 1 83 ? 11.253 13.368 -16.586 1.00 45.09 83 THR A N 1
ATOM 639 C CA . THR A 1 83 ? 12.522 13.285 -17.315 1.00 45.09 83 THR A CA 1
ATOM 640 C C . THR A 1 83 ? 13.262 12.041 -16.842 1.00 45.09 83 THR A C 1
ATOM 642 O O . THR A 1 83 ? 13.862 12.042 -15.772 1.00 45.09 83 THR A O 1
ATOM 645 N N . TYR A 1 84 ? 13.227 10.973 -17.634 1.00 49.53 84 TYR A N 1
ATOM 646 C CA . TYR A 1 84 ? 14.050 9.793 -17.393 1.00 49.53 84 TYR A CA 1
ATOM 647 C C . TYR A 1 84 ? 15.475 10.095 -17.869 1.00 49.53 84 TYR A C 1
ATOM 649 O O . TYR A 1 84 ? 15.825 9.874 -19.027 1.00 49.53 84 TYR A O 1
ATOM 657 N N . ASN A 1 85 ? 16.299 10.680 -16.999 1.00 45.41 85 ASN A N 1
ATOM 658 C CA . ASN A 1 85 ? 17.730 10.751 -17.273 1.00 45.41 85 ASN A CA 1
ATOM 659 C C . ASN A 1 85 ? 18.293 9.324 -17.205 1.00 45.41 85 ASN A C 1
ATOM 661 O O . ASN A 1 85 ? 17.993 8.583 -16.275 1.00 45.41 85 ASN A O 1
ATOM 665 N N . ASN A 1 86 ? 19.114 8.942 -18.186 1.00 45.94 86 ASN A N 1
ATOM 666 C CA . ASN A 1 86 ? 19.761 7.624 -18.280 1.00 45.94 86 ASN A CA 1
ATOM 667 C C . ASN A 1 86 ? 20.650 7.258 -17.067 1.00 45.94 86 ASN A C 1
ATOM 669 O O . ASN A 1 86 ? 21.144 6.135 -17.004 1.00 45.94 86 ASN A O 1
ATOM 673 N N . ASP A 1 87 ? 20.825 8.166 -16.105 1.00 48.09 87 ASP A N 1
ATOM 674 C CA . ASP A 1 87 ? 21.372 7.878 -14.784 1.00 48.09 87 ASP A CA 1
ATOM 675 C C . ASP A 1 87 ? 20.223 7.553 -13.827 1.00 48.09 87 ASP A C 1
ATOM 677 O O . ASP A 1 87 ? 19.570 8.435 -13.269 1.00 48.09 87 ASP A O 1
ATOM 681 N N . TYR A 1 88 ? 19.963 6.259 -13.653 1.00 58.12 88 TYR A N 1
ATOM 682 C CA . TYR A 1 88 ? 19.005 5.734 -12.687 1.00 58.12 88 TYR A CA 1
ATOM 683 C C . TYR A 1 88 ? 19.343 6.235 -11.274 1.00 58.12 88 TYR A C 1
ATOM 685 O O . TYR A 1 88 ? 20.203 5.677 -10.589 1.00 58.12 88 TYR A O 1
ATOM 693 N N . ASN A 1 89 ? 18.673 7.294 -10.822 1.00 75.06 89 ASN A N 1
ATOM 694 C CA . ASN A 1 89 ? 18.854 7.807 -9.474 1.00 75.06 89 ASN A CA 1
ATOM 695 C C . ASN A 1 89 ? 17.922 7.053 -8.515 1.00 75.06 89 ASN A C 1
ATOM 697 O O . ASN A 1 89 ? 16.709 7.275 -8.485 1.00 75.06 89 ASN A O 1
ATOM 701 N N . ALA A 1 90 ? 18.497 6.138 -7.732 1.00 77.00 90 ALA A N 1
ATOM 702 C CA . ALA A 1 90 ? 17.763 5.348 -6.746 1.00 77.00 90 ALA A CA 1
ATOM 703 C C . ALA A 1 90 ? 17.001 6.226 -5.735 1.00 77.00 90 ALA A C 1
ATOM 705 O O . ALA A 1 90 ? 15.905 5.846 -5.311 1.00 77.00 90 ALA A O 1
ATOM 706 N N . ASP A 1 91 ? 17.537 7.405 -5.407 1.00 83.19 91 ASP A N 1
ATOM 707 C CA . ASP A 1 91 ? 16.894 8.355 -4.501 1.00 83.19 91 ASP A CA 1
ATOM 708 C C . ASP A 1 91 ? 15.661 8.993 -5.152 1.00 83.19 91 ASP A C 1
ATOM 710 O O . ASP A 1 91 ? 14.615 9.107 -4.515 1.00 83.19 91 ASP A O 1
ATOM 714 N N . GLU A 1 92 ? 15.726 9.332 -6.444 1.00 86.69 92 GLU A N 1
ATOM 715 C CA . GLU A 1 92 ? 14.578 9.883 -7.174 1.00 86.69 92 GLU A CA 1
ATOM 716 C C . GLU A 1 92 ? 13.429 8.871 -7.256 1.00 86.69 92 GLU A C 1
ATOM 718 O O . GLU A 1 92 ? 12.269 9.217 -7.012 1.00 86.69 92 GLU A O 1
ATOM 723 N N . LEU A 1 93 ? 13.739 7.603 -7.543 1.00 85.19 93 LEU A N 1
ATOM 724 C CA . LEU A 1 93 ? 12.730 6.546 -7.565 1.00 85.19 93 LEU A CA 1
ATOM 725 C C . LEU A 1 93 ? 12.090 6.352 -6.187 1.00 85.19 93 LEU A C 1
ATOM 727 O O . LEU A 1 93 ? 10.867 6.245 -6.086 1.00 85.19 93 LEU A O 1
ATOM 731 N N . ALA A 1 94 ? 12.902 6.341 -5.128 1.00 88.56 94 ALA A N 1
ATOM 732 C CA . ALA A 1 94 ? 12.402 6.227 -3.765 1.00 88.56 94 ALA A CA 1
ATOM 733 C C . ALA A 1 94 ? 11.470 7.396 -3.405 1.00 88.56 94 ALA A C 1
ATOM 735 O O . ALA A 1 94 ? 10.419 7.178 -2.799 1.00 88.56 94 ALA A O 1
ATOM 736 N N . GLU A 1 95 ? 11.805 8.622 -3.811 1.00 91.75 95 GLU A N 1
ATOM 737 C CA . GLU A 1 95 ? 10.952 9.793 -3.601 1.00 91.75 95 GLU A CA 1
ATOM 738 C C . GLU A 1 95 ? 9.657 9.737 -4.421 1.00 91.75 95 GLU A C 1
ATOM 740 O O . GLU A 1 95 ? 8.591 10.079 -3.903 1.00 91.75 95 GLU A O 1
ATOM 745 N N . ARG A 1 96 ? 9.698 9.247 -5.667 1.00 92.25 96 ARG A N 1
ATOM 746 C CA . ARG A 1 96 ? 8.487 9.017 -6.478 1.00 92.25 96 ARG A CA 1
ATOM 747 C C . ARG A 1 96 ? 7.543 8.024 -5.809 1.00 92.25 96 ARG A C 1
ATOM 749 O O . ARG A 1 96 ? 6.356 8.314 -5.675 1.00 92.25 96 ARG A O 1
ATOM 756 N N . GLU A 1 97 ? 8.069 6.898 -5.336 1.00 94.56 97 GLU A N 1
ATOM 757 C CA . GLU A 1 97 ? 7.280 5.898 -4.610 1.00 94.56 97 GLU A CA 1
ATOM 758 C C . GLU A 1 97 ? 6.669 6.483 -3.331 1.00 94.56 97 GLU A C 1
ATOM 760 O O . GLU A 1 97 ? 5.481 6.295 -3.080 1.00 94.56 97 GLU A O 1
ATOM 765 N N . LYS A 1 98 ? 7.443 7.233 -2.532 1.00 96.19 98 LYS A N 1
ATOM 766 C CA . LYS A 1 98 ? 6.927 7.894 -1.319 1.00 96.19 98 LYS A CA 1
ATOM 767 C C . LYS A 1 98 ? 5.796 8.868 -1.638 1.00 96.19 98 LYS A C 1
ATOM 769 O O . LYS A 1 98 ? 4.775 8.850 -0.955 1.00 96.19 98 LYS A O 1
ATOM 774 N N . ARG A 1 99 ? 5.948 9.700 -2.674 1.00 96.25 99 ARG A N 1
ATOM 775 C CA . ARG A 1 99 ? 4.907 10.651 -3.103 1.00 96.25 99 ARG A CA 1
ATOM 776 C C . ARG A 1 99 ? 3.635 9.932 -3.549 1.00 96.25 99 ARG A C 1
ATOM 778 O O . ARG A 1 99 ? 2.547 10.339 -3.147 1.00 96.25 99 ARG A O 1
ATOM 785 N N . ALA A 1 100 ? 3.773 8.863 -4.333 1.00 96.50 100 ALA A N 1
ATOM 786 C CA . ALA A 1 100 ? 2.645 8.070 -4.813 1.00 96.50 100 ALA A CA 1
ATOM 787 C C . ALA A 1 100 ? 1.897 7.394 -3.651 1.00 96.50 100 ALA A C 1
ATOM 789 O O . ALA A 1 100 ? 0.686 7.571 -3.519 1.00 96.50 100 ALA A O 1
ATOM 790 N N . MET A 1 101 ? 2.624 6.733 -2.741 1.00 98.19 101 MET A N 1
ATOM 791 C CA . MET A 1 101 ? 2.042 6.144 -1.530 1.00 98.19 101 MET A CA 1
ATOM 792 C C . MET A 1 101 ? 1.360 7.201 -0.651 1.00 98.19 101 MET A C 1
ATOM 794 O O . MET A 1 101 ? 0.251 6.982 -0.175 1.00 98.19 101 MET A O 1
ATOM 798 N N . TYR A 1 102 ? 1.989 8.363 -0.445 1.00 97.25 102 TYR A N 1
ATOM 799 C CA . TYR A 1 102 ? 1.434 9.419 0.408 1.00 97.25 102 TYR A CA 1
ATOM 800 C C . TYR A 1 102 ? 0.098 9.937 -0.126 1.00 97.25 102 TYR A C 1
ATOM 802 O O . TYR A 1 102 ? -0.841 10.128 0.647 1.00 97.25 102 TYR A O 1
ATOM 810 N N . LYS A 1 103 ? -0.003 10.129 -1.449 1.00 97.50 103 LYS A N 1
ATOM 811 C CA . LYS A 1 103 ? -1.230 10.584 -2.112 1.00 97.50 103 LYS A CA 1
ATOM 812 C C . LYS A 1 103 ? -2.407 9.653 -1.808 1.00 97.50 103 LYS A C 1
ATOM 814 O O . LYS A 1 103 ? -3.449 10.133 -1.367 1.00 97.50 103 LYS A O 1
ATOM 819 N N . VAL A 1 104 ? -2.233 8.347 -2.010 1.00 98.06 104 VAL A N 1
ATOM 820 C CA . VAL A 1 104 ? -3.313 7.362 -1.823 1.00 98.06 104 VAL A CA 1
ATOM 821 C C . VAL A 1 104 ? -3.608 7.093 -0.348 1.00 98.06 104 VAL A C 1
ATOM 823 O O . VAL A 1 104 ? -4.772 7.050 0.030 1.00 98.06 104 VAL A O 1
ATOM 826 N N . ILE A 1 105 ? -2.590 7.047 0.521 1.00 97.38 105 ILE A N 1
ATOM 827 C CA . ILE A 1 105 ? -2.790 6.942 1.978 1.00 97.38 105 ILE A CA 1
ATOM 828 C C . ILE A 1 105 ? -3.628 8.115 2.492 1.00 97.38 105 ILE A C 1
ATOM 830 O O . ILE A 1 105 ? -4.567 7.922 3.261 1.00 97.38 105 ILE A O 1
ATOM 834 N N . LYS A 1 106 ? -3.313 9.340 2.057 1.00 95.56 106 LYS A N 1
ATOM 835 C CA . LYS A 1 106 ? -4.060 10.534 2.460 1.00 95.56 106 LYS A CA 1
ATOM 836 C C . LYS A 1 106 ? -5.519 10.477 2.002 1.00 95.56 106 LYS A C 1
ATOM 838 O O . LYS A 1 106 ? -6.395 10.941 2.726 1.00 95.56 106 LYS A O 1
ATOM 843 N N . GLN A 1 107 ? -5.768 9.945 0.809 1.00 96.00 107 GLN A N 1
ATOM 844 C CA . GLN A 1 107 ? -7.114 9.787 0.270 1.00 96.00 107 GLN A CA 1
ATOM 845 C C . GLN A 1 107 ? -7.922 8.767 1.081 1.00 96.00 107 GLN A C 1
ATOM 847 O O . GLN A 1 107 ? -8.996 9.111 1.567 1.00 96.00 107 GLN A O 1
ATOM 852 N N . GLU A 1 108 ? -7.382 7.564 1.283 1.00 97.12 108 GLU A N 1
ATOM 853 C CA . GLU A 1 108 ? -8.061 6.474 2.000 1.00 97.12 108 GLU A CA 1
ATOM 854 C C . GLU A 1 108 ? -8.317 6.803 3.477 1.00 97.12 108 GLU A C 1
ATOM 856 O O . GLU A 1 108 ? -9.353 6.446 4.032 1.00 97.12 108 GLU A O 1
ATOM 861 N N . LEU A 1 109 ? -7.399 7.529 4.123 1.00 95.38 109 LEU A N 1
ATOM 862 C CA . LEU A 1 109 ? -7.527 7.907 5.534 1.00 95.38 109 LEU A CA 1
ATOM 863 C C . LEU A 1 109 ? -8.200 9.265 5.757 1.00 95.38 109 LEU A C 1
ATOM 865 O O . LEU A 1 109 ? -8.278 9.738 6.898 1.00 95.38 109 LEU A O 1
ATOM 869 N N . SER A 1 110 ? -8.693 9.912 4.702 1.00 92.62 110 SER A N 1
ATOM 870 C CA . SER A 1 110 ? -9.398 11.185 4.825 1.00 92.62 110 SER A CA 1
ATOM 871 C C . SER A 1 110 ? -10.625 11.048 5.734 1.00 92.62 110 SER A C 1
ATOM 873 O O . SER A 1 110 ? -11.416 10.120 5.602 1.00 92.62 110 SER A O 1
ATOM 875 N N . GLY A 1 111 ? -10.784 11.968 6.690 1.00 88.19 111 GLY A N 1
ATOM 876 C CA . GLY A 1 111 ? -11.924 11.975 7.617 1.00 88.19 111 GLY A CA 1
ATOM 877 C C . GLY A 1 111 ? -11.882 10.922 8.734 1.00 88.19 111 GLY A C 1
ATOM 878 O O . GLY A 1 111 ? -12.775 10.917 9.574 1.00 88.19 111 GLY A O 1
ATOM 879 N N . THR A 1 112 ? -10.844 10.081 8.801 1.00 91.12 112 THR A N 1
ATOM 880 C CA . THR A 1 112 ? -10.687 9.068 9.869 1.00 91.12 112 THR A CA 1
ATOM 881 C C . THR A 1 112 ? -10.113 9.631 11.172 1.00 91.12 112 THR A C 1
ATOM 883 O O . THR A 1 112 ? -10.190 8.989 12.213 1.00 91.12 112 THR A O 1
ATOM 886 N N . GLY A 1 113 ? -9.491 10.814 11.121 1.00 89.00 113 GLY A N 1
ATOM 887 C CA . GLY A 1 113 ? -8.747 11.392 12.246 1.00 89.00 113 GLY A CA 1
ATOM 888 C C . GLY A 1 113 ? -7.334 10.824 12.444 1.00 89.00 113 GLY A C 1
ATOM 889 O O . GLY A 1 113 ? -6.604 11.343 13.280 1.00 89.00 113 GLY A O 1
ATOM 890 N N . LEU A 1 114 ? -6.916 9.823 11.655 1.00 89.25 114 LEU A N 1
ATOM 891 C CA . LEU A 1 114 ? -5.577 9.214 11.742 1.00 89.25 114 LEU A CA 1
ATOM 892 C C . LEU A 1 114 ? -4.466 10.068 11.116 1.00 89.25 114 LEU A C 1
ATOM 894 O O . LEU A 1 114 ? -3.291 9.900 11.428 1.00 89.25 114 LEU A O 1
ATOM 898 N N . LEU A 1 115 ? -4.819 10.969 10.200 1.00 87.56 115 LEU A N 1
ATOM 899 C CA . LEU A 1 115 ? -3.855 11.850 9.550 1.00 87.56 115 LEU A CA 1
ATOM 900 C C . LEU A 1 115 ? -3.561 13.057 10.437 1.00 87.56 115 LEU A C 1
ATOM 902 O O . LEU A 1 115 ? -4.490 13.709 10.919 1.00 87.56 115 LEU A O 1
ATOM 906 N N . TYR A 1 116 ? -2.280 13.402 10.568 1.00 76.44 116 TYR A N 1
ATOM 907 C CA . TYR A 1 116 ? -1.843 14.596 11.282 1.00 76.44 116 TYR A CA 1
ATOM 908 C C . TYR A 1 116 ? -2.542 15.859 10.743 1.00 76.44 116 TYR A C 1
ATOM 910 O O . TYR A 1 116 ? -2.398 16.210 9.571 1.00 76.44 116 TYR A O 1
ATOM 918 N N . GLN A 1 117 ? -3.305 16.542 11.603 1.00 69.00 117 GLN A N 1
ATOM 919 C CA . GLN A 1 117 ? -4.135 17.704 11.242 1.00 69.00 117 GLN A CA 1
ATOM 920 C C . GLN A 1 117 ? -3.407 19.059 11.376 1.00 69.00 117 GLN A C 1
ATOM 922 O O . GLN A 1 117 ? -4.025 20.104 11.180 1.00 69.00 117 GLN A O 1
ATOM 927 N N . GLY A 1 118 ? -2.107 19.063 11.696 1.00 66.62 118 GLY A N 1
ATOM 928 C CA . GLY A 1 118 ? -1.373 20.279 12.062 1.00 66.62 118 GLY A CA 1
ATOM 929 C C . GLY A 1 118 ? -1.554 20.661 13.535 1.00 66.62 118 GLY A C 1
ATOM 930 O O . GLY A 1 118 ? -2.511 20.247 14.190 1.00 66.62 118 GLY A O 1
ATOM 931 N N . VAL A 1 119 ? -0.615 21.446 14.070 1.00 62.66 119 VAL A N 1
ATOM 932 C CA . VAL A 1 119 ? -0.792 22.111 15.371 1.00 62.66 119 VAL A CA 1
ATOM 933 C C . VAL A 1 119 ? -1.753 23.283 15.160 1.00 62.66 119 VAL A C 1
ATOM 935 O O . VAL A 1 119 ? -1.537 24.083 14.250 1.00 62.66 119 VAL A O 1
ATOM 938 N N . ARG A 1 120 ? -2.821 23.349 15.958 1.00 49.09 120 ARG A N 1
ATOM 939 C CA . ARG A 1 120 ? -3.720 24.509 16.018 1.00 49.09 120 ARG A CA 1
ATOM 940 C C . ARG A 1 120 ? -3.105 25.643 16.823 1.00 49.09 120 ARG A C 1
ATOM 942 O O . ARG A 1 120 ? -2.438 25.329 17.833 1.00 49.09 120 ARG A O 1
#

Sequence (120 aa):
MYVDYAYYKDSFGGTLAAEEFNRYARKAERFLNYVIMGEISEVTEQVKNAVCAAAEAVAEIREGVANIPQGIKSESTDGYSVTYNNDYNADELAEREKRAMYKVIKQELSGTGLLYQGVR